Protein AF-A0A6N6WGA7-F1 (afdb_monomer)

InterPro domains:
  IPR059846 Functional amyloid protein FapB/FapC [PF27129] (28-151)

Organism: NCBI:txid2599607

Mean predicted aligned error: 12.45 Å

Solvent-accessible surface area (backbone atoms only — not comparable to full-atom values): 9448 Å² total; per-residue (Å²): 141,83,83,88,80,90,83,88,84,85,88,86,88,84,81,88,77,91,72,80,73,74,77,74,80,72,80,69,74,63,51,76,72,57,43,35,76,74,66,40,60,50,73,48,77,46,79,44,78,41,70,52,73,47,78,36,44,63,22,62,21,73,45,43,69,50,59,45,46,62,41,72,45,83,44,68,46,75,42,70,24,63,43,62,64,43,74,46,65,49,76,46,80,44,91,52,98,36,71,46,80,47,78,46,76,45,71,54,60,48,72,48,74,64,58,57,49,34,53,43,81,28,72,52,20,60,39,70,46,44,74,51,77,38,77,46,72,33,42,31,70,46,48,69,45,77,41,79,46,82,42,116

Radius of gyration: 31.51 Å; Cα contacts (8 Å, |Δi|>4): 314; chains: 1; bounding box: 47×57×104 Å

Secondary structure (DSSP, 8-state):
-------------------------------HHHHHHHH--EEEEEEEEEEEEEEE-S--EEE-TTTTTT-BSSEEEEEEEEES-EEEEEEEE--SS-EEEEEEEEEEEEEEE-S---EEEPTTTTTT-BS-EEEEEEEEE--EEEEEEEE-

Sequence (152 aa):
MKVSTLACALIWVAASAGASSALAGTSTALSDDDSAAVFGSARLSNLQDVGGSAKVGASAATLGANTLRGASGNIGVNVSAGALNAQANQIILITTPQATITSQQNVHAVAQVTGSTSAKLGAGSLAAVSGNVGVNIASGVGNAQFNGLIIH

Foldseek 3Di:
DDDDDDDDDDDDDDDDDPDPPPPPDPPPPQPPVRLCVPQNAAEAEAEAAFADEEEAAAAEWELEPQACAQPEEAEEEETEIAERAAEEEEEEEDPRPHYDYYYHHHFHYHYNYHYHWYWYYYDPSPHNYYYHYHYHTYYHHGHYYYHYYYHD

Structure (mmCIF, N/CA/C/O backbone):
data_AF-A0A6N6WGA7-F1
#
_entry.id   AF-A0A6N6WGA7-F1
#
loop_
_atom_site.group_PDB
_atom_site.id
_atom_site.type_symbol
_atom_site.label_atom_id
_atom_site.label_alt_id
_atom_site.label_comp_id
_atom_site.label_asym_id
_atom_site.label_entity_id
_atom_site.label_seq_id
_atom_sit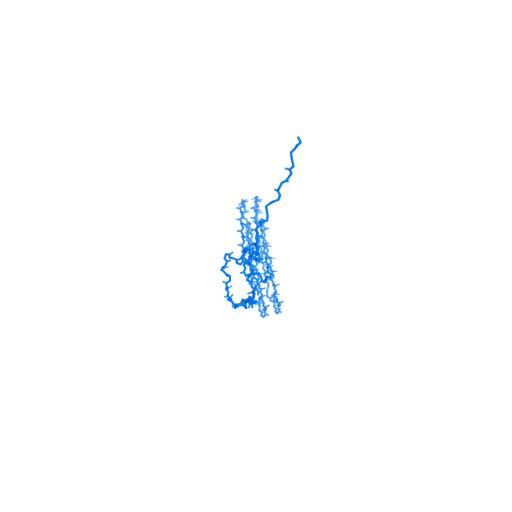e.pdbx_PDB_ins_code
_atom_site.Cartn_x
_atom_site.Cartn_y
_atom_site.Cartn_z
_atom_site.occupancy
_atom_site.B_iso_or_equiv
_atom_site.auth_seq_id
_atom_site.auth_comp_id
_atom_site.auth_asym_id
_atom_site.auth_atom_id
_atom_site.pdbx_PDB_model_num
ATOM 1 N N . MET A 1 1 ? 1.893 40.044 83.069 1.00 40.69 1 MET A N 1
ATOM 2 C CA . MET A 1 1 ? 1.359 38.731 83.491 1.00 40.69 1 MET A CA 1
ATOM 3 C C . MET A 1 1 ? -0.142 38.877 83.664 1.00 40.69 1 MET A C 1
ATOM 5 O O . MET A 1 1 ? -0.566 39.479 84.642 1.00 40.69 1 MET A O 1
ATOM 9 N N . LYS A 1 2 ? -0.937 38.474 82.668 1.00 36.38 2 LYS A N 1
ATOM 10 C CA . LYS A 1 2 ? -2.401 38.565 82.718 1.00 36.38 2 LYS A CA 1
ATOM 11 C C . LYS A 1 2 ? -3.006 37.283 82.146 1.00 36.38 2 LYS A C 1
ATOM 13 O O . LYS A 1 2 ? -2.614 36.817 81.084 1.00 36.38 2 LYS A O 1
ATOM 18 N N . VAL A 1 3 ? -3.868 36.730 82.983 1.00 38.72 3 VAL A N 1
ATOM 19 C CA . VAL A 1 3 ? -4.601 35.464 82.977 1.00 38.72 3 VAL A CA 1
ATOM 20 C C . VAL A 1 3 ? -5.560 35.317 81.790 1.00 38.72 3 VAL A C 1
ATOM 22 O O . VAL A 1 3 ? -6.169 36.289 81.356 1.00 38.72 3 VAL A O 1
ATOM 25 N N . SER A 1 4 ? -5.693 34.075 81.318 1.00 35.16 4 SER A N 1
ATOM 26 C CA . SER A 1 4 ? -6.691 33.591 80.353 1.00 35.16 4 SER A CA 1
ATOM 27 C C . SER A 1 4 ? -8.105 33.627 80.942 1.00 35.16 4 SER A C 1
ATOM 29 O O . SER A 1 4 ? -8.285 33.395 82.139 1.00 35.16 4 SER A O 1
ATOM 31 N N . THR A 1 5 ? -9.118 33.867 80.108 1.00 44.03 5 THR A N 1
ATOM 32 C CA . THR A 1 5 ? -10.519 33.587 80.452 1.00 44.03 5 THR A CA 1
ATOM 33 C C . THR A 1 5 ? -11.216 32.935 79.258 1.00 44.03 5 THR A C 1
ATOM 35 O O . THR A 1 5 ? -11.322 33.522 78.185 1.00 44.03 5 THR A O 1
ATOM 38 N N . LEU A 1 6 ? -11.643 31.687 79.469 1.00 37.06 6 LEU A N 1
ATOM 39 C CA . LEU A 1 6 ? -12.510 30.885 78.605 1.00 37.06 6 LEU A CA 1
ATOM 40 C C . LEU A 1 6 ? -13.906 31.520 78.510 1.00 37.06 6 LEU A C 1
ATOM 42 O O . LEU A 1 6 ? -14.480 31.882 79.536 1.00 37.06 6 LEU A O 1
ATOM 46 N N . ALA A 1 7 ? -14.491 31.538 77.312 1.00 40.69 7 ALA A N 1
ATOM 47 C CA . ALA A 1 7 ? -15.925 31.734 77.120 1.00 40.69 7 ALA A CA 1
ATOM 48 C C . ALA A 1 7 ? -16.559 30.427 76.612 1.00 40.69 7 ALA A C 1
ATOM 50 O O . ALA A 1 7 ? -16.272 29.971 75.507 1.00 40.69 7 ALA A O 1
ATOM 51 N N . CYS A 1 8 ? -17.412 29.834 77.449 1.00 34.12 8 CYS A N 1
ATOM 52 C CA . CYS A 1 8 ? -18.371 28.789 77.093 1.00 34.12 8 CYS A CA 1
ATOM 53 C C . CYS A 1 8 ? -19.614 29.410 76.437 1.00 34.12 8 CYS A C 1
ATOM 55 O O . CYS A 1 8 ? -20.144 30.383 76.969 1.00 34.12 8 CYS A O 1
ATOM 57 N N . ALA A 1 9 ? -20.161 28.778 75.394 1.00 37.31 9 ALA A N 1
ATOM 58 C CA . ALA A 1 9 ? -21.599 28.818 75.107 1.00 37.31 9 ALA A CA 1
ATOM 59 C C . ALA A 1 9 ? -22.046 27.570 74.321 1.00 37.31 9 ALA A C 1
ATOM 61 O O . ALA A 1 9 ? -21.340 27.075 73.448 1.00 37.31 9 ALA A O 1
ATOM 62 N N . LEU A 1 10 ? -23.212 27.060 74.716 1.00 35.00 10 LEU A N 1
ATOM 63 C CA . LEU A 1 10 ? -23.807 25.750 74.447 1.00 35.00 10 LEU A CA 1
ATOM 64 C C . LEU A 1 10 ? -24.368 25.544 73.021 1.00 35.00 10 LEU A C 1
ATOM 66 O O . LEU A 1 10 ? -25.114 26.368 72.510 1.00 35.00 10 LEU A O 1
AT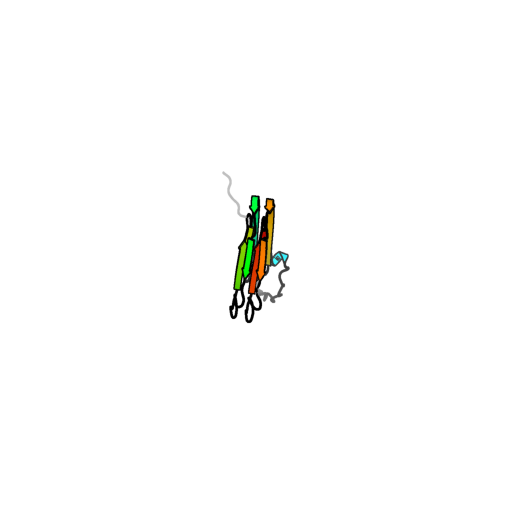OM 70 N N . ILE A 1 11 ? -24.065 24.363 72.471 1.00 41.34 11 ILE A N 1
ATOM 71 C CA . ILE A 1 11 ? -24.930 23.290 71.917 1.00 41.34 11 ILE A CA 1
ATOM 72 C C . ILE A 1 11 ? -26.376 23.634 71.482 1.00 41.34 11 ILE A C 1
ATOM 74 O O . ILE A 1 11 ? -27.213 23.988 72.312 1.00 41.34 11 ILE A O 1
ATOM 78 N N . TRP A 1 12 ? -26.727 23.244 70.244 1.00 30.02 12 TRP A N 1
ATOM 79 C CA . TRP A 1 12 ? -28.012 22.581 69.957 1.00 30.02 12 TRP A CA 1
ATOM 80 C C . TRP A 1 12 ? -27.851 21.425 68.954 1.00 30.02 12 TRP A C 1
ATOM 82 O O . TRP A 1 12 ? -27.087 21.508 67.996 1.00 30.02 12 TRP A O 1
ATOM 92 N N . VAL A 1 13 ? -28.547 20.327 69.247 1.00 43.12 13 VAL A N 1
ATOM 93 C CA . VAL A 1 13 ? -28.537 19.021 68.571 1.00 43.12 13 VAL A CA 1
ATOM 94 C C . VAL A 1 13 ? -29.590 18.994 67.461 1.00 43.12 13 VAL A C 1
ATOM 96 O O . VAL A 1 13 ? -30.713 19.434 67.684 1.00 43.12 13 VAL A O 1
ATOM 99 N N . ALA A 1 14 ? -29.283 18.373 66.319 1.00 39.94 14 ALA A N 1
ATOM 100 C CA . ALA A 1 14 ? -30.299 17.797 65.439 1.00 39.94 14 ALA A CA 1
ATOM 101 C C . ALA A 1 14 ? -29.855 16.396 64.997 1.00 39.94 14 ALA A C 1
ATOM 103 O O . ALA A 1 14 ? -28.835 16.222 64.330 1.00 39.94 14 ALA A O 1
ATOM 104 N N . ALA A 1 15 ? -30.613 15.396 65.439 1.00 41.06 15 ALA A N 1
ATOM 105 C CA . ALA A 1 15 ? -30.452 14.000 65.081 1.00 41.06 15 ALA A CA 1
ATOM 106 C C . ALA A 1 15 ? -31.190 13.666 63.773 1.00 41.06 15 ALA A C 1
ATOM 108 O O . ALA A 1 15 ? -32.233 14.239 63.471 1.00 41.06 15 ALA A O 1
ATOM 109 N N . SER A 1 16 ? -30.652 12.652 63.089 1.00 40.69 16 SER A N 1
ATOM 110 C CA . S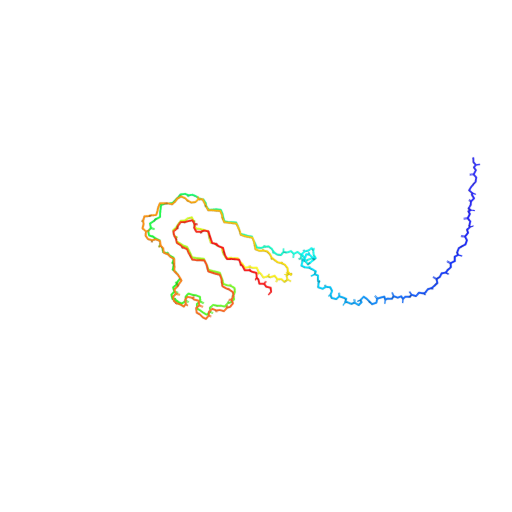ER A 1 16 ? -31.313 11.697 62.184 1.00 40.69 16 SER A CA 1
ATOM 111 C C . SER A 1 16 ? -32.002 12.204 60.910 1.00 40.69 16 SER A C 1
ATOM 113 O O . SER A 1 16 ? -33.130 12.677 60.947 1.00 40.69 16 SER A O 1
ATOM 115 N N . ALA A 1 17 ? -31.401 11.878 59.764 1.00 41.12 17 ALA A N 1
ATOM 116 C CA . ALA A 1 17 ? -32.019 10.993 58.772 1.00 41.12 17 ALA A CA 1
ATOM 117 C C . ALA A 1 17 ? -30.929 10.503 57.808 1.00 41.12 17 ALA A C 1
ATOM 119 O O . ALA A 1 17 ? -30.365 11.276 57.037 1.00 41.12 17 ALA A O 1
ATOM 120 N N . GLY A 1 18 ? -30.617 9.208 57.865 1.00 46.88 18 GLY A N 1
ATOM 121 C CA . GLY A 1 18 ? -29.878 8.546 56.802 1.00 46.88 18 GLY A CA 1
ATOM 122 C C . GLY A 1 18 ? -30.748 8.518 55.553 1.00 46.88 18 GLY A C 1
ATOM 123 O O . GLY A 1 18 ? -31.625 7.671 55.430 1.00 46.88 18 GLY A O 1
ATOM 124 N N . ALA A 1 19 ? -30.514 9.450 54.637 1.00 40.78 19 ALA A N 1
ATOM 125 C CA . ALA A 1 19 ? -30.923 9.298 53.255 1.00 40.78 19 ALA A CA 1
ATOM 126 C C . ALA A 1 19 ? -29.713 8.747 52.500 1.00 40.78 19 ALA A C 1
ATOM 128 O O . ALA A 1 19 ? -28.879 9.496 51.998 1.00 40.78 19 ALA A O 1
ATOM 129 N N . SER A 1 20 ? -29.597 7.421 52.441 1.00 44.66 20 SER A N 1
ATOM 130 C CA . SER A 1 20 ? -28.895 6.794 51.327 1.00 44.66 20 SER A CA 1
ATOM 131 C C . SER A 1 20 ? -29.706 7.143 50.083 1.00 44.66 20 SER A C 1
ATOM 133 O O . SER A 1 20 ? -30.682 6.468 49.762 1.00 44.66 20 SER A O 1
ATOM 135 N N . SER A 1 21 ? -29.377 8.256 49.430 1.00 49.22 21 SER A N 1
ATOM 136 C CA . SER A 1 21 ? -29.901 8.545 48.106 1.00 49.22 21 SER A CA 1
ATOM 137 C C . SER A 1 21 ? -29.381 7.445 47.192 1.00 49.22 21 SER A C 1
ATOM 139 O O . SER A 1 21 ? -28.207 7.403 46.830 1.00 49.22 21 SER A O 1
ATOM 141 N N . ALA A 1 22 ? -30.262 6.501 46.866 1.00 41.91 22 ALA A N 1
ATOM 142 C CA . ALA A 1 22 ? -30.061 5.630 45.730 1.00 41.91 22 ALA A CA 1
ATOM 143 C C . ALA A 1 22 ? -29.815 6.552 44.533 1.00 41.91 22 ALA A C 1
ATOM 145 O O . ALA A 1 22 ? -30.716 7.281 44.111 1.00 41.91 22 ALA A O 1
ATOM 146 N N . LEU A 1 23 ? -28.573 6.580 44.048 1.00 47.44 23 LEU A N 1
ATOM 147 C CA . LEU A 1 23 ? -28.226 7.231 42.798 1.00 47.44 23 LEU A CA 1
ATOM 148 C C . LEU A 1 23 ? -28.938 6.427 41.714 1.00 47.44 23 LEU A C 1
ATOM 150 O O . LEU A 1 23 ? -28.426 5.420 41.230 1.00 47.44 23 LEU A O 1
ATOM 154 N N . ALA A 1 24 ? -30.180 6.818 41.426 1.00 42.62 24 ALA A N 1
ATOM 155 C CA . ALA A 1 24 ? -30.933 6.318 40.298 1.00 42.62 24 ALA A CA 1
ATOM 156 C C . ALA A 1 24 ? -30.042 6.534 39.080 1.00 42.62 24 ALA A C 1
ATOM 158 O O . ALA A 1 24 ? -29.747 7.677 38.724 1.00 42.62 24 ALA A O 1
ATOM 159 N N . GLY A 1 25 ? -29.537 5.424 38.539 1.00 48.44 25 GLY A N 1
ATOM 160 C CA . GLY A 1 25 ? -28.647 5.382 37.395 1.00 48.44 25 GLY A CA 1
ATOM 161 C C . GLY A 1 25 ? -29.316 6.064 36.218 1.00 48.44 25 GLY A C 1
ATOM 162 O O . GLY A 1 25 ? -30.000 5.433 35.417 1.00 48.44 25 GLY A O 1
ATOM 163 N N . THR A 1 26 ? -29.114 7.373 36.121 1.00 44.81 26 THR A N 1
ATOM 164 C CA . THR A 1 26 ? -29.236 8.072 34.862 1.00 44.81 26 THR A CA 1
ATOM 165 C C . THR A 1 26 ? -28.093 7.506 34.047 1.00 44.81 26 THR A C 1
ATOM 167 O O . THR A 1 26 ? -26.930 7.808 34.300 1.00 44.81 26 THR A O 1
ATOM 170 N N . SER A 1 27 ? -28.422 6.607 33.126 1.00 53.59 27 SER A N 1
ATOM 171 C CA . SER A 1 27 ? -27.568 6.285 31.993 1.00 53.59 27 SER A CA 1
ATOM 172 C C . SER A 1 27 ? -27.413 7.576 31.189 1.00 53.59 27 SER A C 1
ATOM 174 O O . SER A 1 27 ? -28.071 7.770 30.167 1.00 53.59 27 SER A O 1
ATOM 176 N N . THR A 1 28 ? -26.597 8.507 31.685 1.00 53.19 28 THR A N 1
ATOM 177 C CA . THR A 1 28 ? -26.055 9.575 30.866 1.00 53.19 28 THR A CA 1
ATOM 178 C C . THR A 1 28 ? -25.161 8.850 29.884 1.00 53.19 28 THR A C 1
ATOM 180 O O . THR A 1 28 ? -24.036 8.481 30.225 1.00 53.19 28 THR A O 1
ATOM 183 N N . ALA A 1 29 ? -25.691 8.556 28.697 1.00 60.03 29 ALA A N 1
ATOM 184 C CA . ALA A 1 29 ? -24.831 8.354 27.550 1.00 60.03 29 ALA A CA 1
ATOM 185 C C . ALA A 1 29 ? -23.893 9.561 27.567 1.00 60.03 29 ALA A C 1
ATOM 187 O O . ALA A 1 29 ? -24.353 10.699 27.448 1.00 60.03 29 ALA A O 1
ATOM 188 N N . LEU A 1 30 ? -22.630 9.319 27.917 1.00 58.44 30 LEU A N 1
ATOM 189 C CA . LEU A 1 30 ? -21.627 10.365 27.935 1.00 58.44 30 LEU A CA 1
ATOM 190 C C . LEU A 1 30 ? -21.655 10.974 26.539 1.00 58.44 30 LEU A C 1
ATOM 192 O O . LEU A 1 30 ? -21.716 10.233 25.554 1.00 58.44 30 LEU A O 1
ATOM 196 N N . SER A 1 31 ? -21.671 12.301 26.453 1.00 66.44 31 SER A N 1
ATOM 197 C CA . SER A 1 31 ? -21.494 12.936 25.153 1.00 66.44 31 SER A CA 1
ATOM 198 C C . SER A 1 31 ? -20.179 12.436 24.540 1.00 66.44 31 SER A C 1
ATOM 200 O O . SER A 1 31 ? -19.280 11.985 25.265 1.00 66.44 31 SER A O 1
ATOM 202 N N . ASP A 1 32 ? -20.063 12.459 23.213 1.00 66.25 32 ASP A N 1
ATOM 203 C CA . ASP A 1 32 ? -18.832 12.005 22.562 1.00 66.25 32 ASP A CA 1
ATOM 204 C C . ASP A 1 32 ? -17.617 12.765 23.130 1.00 66.25 32 ASP A C 1
ATOM 206 O O . ASP A 1 32 ? -16.607 12.148 23.448 1.00 66.25 32 ASP A O 1
ATOM 210 N N . ASP A 1 33 ? -17.743 14.056 23.440 1.00 68.12 33 ASP A N 1
ATOM 211 C CA . ASP A 1 33 ? -16.671 14.833 24.079 1.00 68.12 33 ASP A CA 1
ATOM 212 C C . ASP A 1 33 ? -16.302 14.319 25.488 1.00 68.12 33 ASP A C 1
ATOM 214 O O . ASP A 1 33 ? -15.119 14.132 25.798 1.00 68.12 33 ASP A O 1
ATOM 218 N N . ASP A 1 34 ? -17.291 14.003 26.332 1.00 69.81 34 ASP A N 1
ATOM 219 C CA . ASP A 1 34 ? -17.051 13.492 27.692 1.00 69.81 34 ASP A CA 1
ATOM 220 C C . ASP A 1 34 ? -16.411 12.095 27.677 1.00 69.81 34 ASP A C 1
ATOM 222 O O . ASP A 1 34 ? -15.554 11.765 28.503 1.00 69.81 34 ASP A O 1
ATOM 226 N N . SER A 1 35 ? -16.780 11.271 26.695 1.00 66.75 35 SER A N 1
ATOM 227 C CA . SER A 1 35 ? -16.242 9.920 26.529 1.00 66.75 35 SER A CA 1
ATOM 228 C C . SER A 1 35 ? -14.732 9.911 26.241 1.00 66.75 35 SER A C 1
ATOM 230 O O . SER A 1 35 ? -14.039 8.970 26.635 1.00 66.75 35 SER A O 1
ATOM 232 N N . ALA A 1 36 ? -14.197 10.959 25.599 1.00 67.00 36 ALA A N 1
ATOM 233 C CA . ALA A 1 36 ? -12.778 11.055 25.221 1.00 67.00 36 ALA A CA 1
ATOM 234 C C . ALA A 1 36 ? -11.930 11.427 26.427 1.00 67.00 36 ALA A C 1
ATOM 236 O O . ALA A 1 36 ? -10.823 10.915 26.591 1.00 67.00 36 ALA A O 1
ATOM 237 N N . ALA A 1 37 ? -12.464 12.310 27.270 1.00 69.31 37 ALA A N 1
ATOM 238 C CA . ALA A 1 37 ? -11.817 12.738 28.498 1.00 69.31 37 ALA A CA 1
ATOM 239 C C . ALA A 1 37 ? -11.712 11.594 29.520 1.00 69.31 37 ALA A C 1
ATOM 241 O O . ALA A 1 37 ? -10.724 11.515 30.247 1.00 69.31 37 ALA A O 1
ATOM 242 N N . VAL A 1 38 ? -12.706 10.698 29.559 1.00 72.06 38 VAL A N 1
ATOM 243 C CA . VAL A 1 38 ? -12.772 9.598 30.536 1.00 72.06 38 VAL A CA 1
ATOM 244 C C . VAL A 1 38 ? -12.011 8.352 30.077 1.00 72.06 38 VAL A C 1
ATOM 246 O O . VAL A 1 38 ? -11.284 7.760 30.873 1.00 72.06 38 VAL A O 1
ATOM 249 N N . PHE A 1 39 ? -12.159 7.942 28.812 1.00 72.25 39 PHE A N 1
ATOM 250 C CA . PHE A 1 39 ? -11.604 6.672 28.319 1.00 72.25 39 PHE A CA 1
ATOM 251 C C . PHE A 1 39 ? -10.397 6.828 27.386 1.00 72.25 39 PHE A C 1
ATOM 253 O O . PHE A 1 39 ? -9.775 5.829 27.024 1.00 72.25 39 PHE A O 1
ATOM 260 N N . GLY A 1 40 ? -10.036 8.063 27.025 1.00 73.62 40 GLY A N 1
ATOM 261 C CA . GLY A 1 40 ? -9.040 8.344 25.995 1.00 73.62 40 GLY A CA 1
ATOM 262 C C . GLY A 1 40 ? -9.551 8.006 24.590 1.00 73.62 40 GLY A C 1
ATOM 263 O O . GLY A 1 40 ? -10.404 7.139 24.401 1.00 73.62 40 GLY A O 1
ATOM 264 N N . SER A 1 41 ? -9.022 8.694 23.576 1.00 83.38 41 SER A N 1
ATOM 265 C CA . SER A 1 41 ? -9.229 8.307 22.177 1.00 83.38 41 SER A CA 1
ATOM 266 C C . SER A 1 41 ? -8.078 7.425 21.703 1.00 83.38 41 SER A C 1
ATOM 268 O O . SER A 1 41 ? -6.905 7.713 21.962 1.00 83.38 41 SER A O 1
ATOM 270 N N . ALA A 1 42 ? -8.391 6.350 20.981 1.00 88.56 42 ALA A N 1
ATOM 271 C CA . ALA A 1 42 ? -7.359 5.585 20.299 1.00 88.56 42 ALA A CA 1
ATOM 272 C C . ALA A 1 42 ? -6.988 6.277 18.984 1.00 88.56 42 ALA A C 1
ATOM 274 O O . ALA A 1 42 ? -7.853 6.656 18.196 1.00 88.56 42 ALA A O 1
ATOM 275 N N . ARG A 1 43 ? -5.692 6.446 18.719 1.00 90.25 43 ARG A N 1
ATOM 276 C CA . ARG A 1 43 ? -5.227 7.114 17.502 1.00 90.25 43 ARG A CA 1
ATOM 277 C C . ARG A 1 43 ? -4.389 6.185 16.647 1.00 90.25 43 ARG A C 1
ATOM 279 O O . ARG A 1 43 ? -3.348 5.700 17.083 1.00 90.25 43 ARG A O 1
ATOM 286 N N . LEU A 1 44 ? -4.800 6.030 15.396 1.00 92.38 44 LEU A N 1
ATOM 287 C CA . LEU A 1 44 ? -3.979 5.447 14.350 1.00 92.38 44 LEU A CA 1
ATOM 288 C C . LEU A 1 44 ? -3.329 6.576 13.555 1.00 92.38 44 LEU A C 1
ATOM 290 O O . LEU A 1 44 ? -4.028 7.430 13.019 1.00 92.38 44 LEU A O 1
ATOM 294 N N . SER A 1 45 ? -1.999 6.610 13.510 1.00 94.50 45 SER A N 1
ATOM 295 C CA . SER A 1 45 ? -1.252 7.657 12.814 1.00 94.50 45 SER A CA 1
ATOM 296 C C . SER A 1 45 ? -0.303 7.050 11.793 1.00 94.50 45 SER A C 1
ATOM 298 O O . SER A 1 45 ? 0.526 6.208 12.136 1.00 94.50 45 SER A O 1
ATOM 300 N N . ASN A 1 46 ? -0.371 7.547 10.565 1.00 95.44 46 ASN A N 1
ATOM 301 C CA . ASN A 1 46 ? 0.553 7.202 9.498 1.00 95.44 46 ASN A CA 1
ATOM 302 C C . ASN A 1 46 ? 1.125 8.481 8.883 1.00 95.44 46 ASN A C 1
ATOM 304 O O . ASN A 1 46 ? 0.378 9.355 8.451 1.00 95.44 46 ASN A O 1
ATOM 308 N N . LEU A 1 47 ? 2.450 8.589 8.846 1.00 95.25 47 LEU A N 1
ATOM 309 C CA . LEU A 1 47 ? 3.157 9.639 8.123 1.00 95.25 47 LEU A CA 1
ATOM 310 C C . LEU A 1 47 ? 4.048 8.965 7.086 1.00 95.25 47 LEU A C 1
ATOM 312 O O . LEU A 1 47 ? 4.959 8.218 7.437 1.00 95.25 47 LEU A O 1
ATOM 316 N N . GLN A 1 48 ? 3.774 9.221 5.817 1.00 95.44 48 GLN A N 1
ATOM 317 C CA . GLN A 1 48 ? 4.615 8.800 4.707 1.00 95.44 48 GLN A CA 1
ATOM 318 C C . GLN A 1 48 ? 5.228 10.050 4.109 1.00 95.44 48 GLN A C 1
ATOM 320 O O . GLN A 1 48 ? 4.506 10.850 3.536 1.00 95.44 48 GLN A O 1
ATOM 325 N N . ASP A 1 49 ? 6.536 10.220 4.256 1.00 95.50 49 ASP A N 1
ATOM 326 C CA . ASP A 1 49 ? 7.288 11.274 3.580 1.00 95.50 49 ASP A CA 1
ATOM 327 C C . ASP A 1 49 ? 8.247 10.619 2.587 1.00 95.50 49 ASP A C 1
ATOM 329 O O . ASP A 1 49 ? 9.163 9.888 2.964 1.00 95.50 49 ASP A O 1
ATOM 333 N N . VAL A 1 50 ? 7.957 10.782 1.303 1.00 94.69 50 VAL A N 1
ATOM 334 C CA . VAL A 1 50 ? 8.559 10.026 0.209 1.00 94.69 50 VAL A CA 1
ATOM 335 C C . VAL A 1 50 ? 9.178 11.009 -0.767 1.00 94.69 50 VAL A C 1
ATOM 337 O O . VAL A 1 50 ? 8.490 11.567 -1.614 1.00 94.69 50 VAL A O 1
ATOM 340 N N . GLY A 1 51 ? 10.487 11.214 -0.669 1.00 94.12 51 GLY A N 1
ATOM 341 C CA . GLY A 1 51 ? 11.231 12.129 -1.531 1.00 94.12 51 GLY A CA 1
ATOM 342 C C . GLY A 1 51 ? 12.321 11.436 -2.345 1.00 94.12 51 GLY A C 1
ATOM 343 O O . GLY A 1 51 ? 12.841 10.396 -1.943 1.00 94.12 51 GLY A O 1
ATOM 344 N N . GLY A 1 52 ? 12.700 12.025 -3.479 1.00 95.44 52 GLY A N 1
ATOM 345 C CA . GLY A 1 52 ? 13.881 11.612 -4.244 1.00 95.44 52 GLY A CA 1
ATOM 346 C C . GLY A 1 52 ? 13.672 11.626 -5.753 1.00 95.44 52 GLY A C 1
ATOM 347 O O . GLY A 1 52 ? 12.599 11.967 -6.241 1.00 95.44 52 GLY A O 1
ATOM 348 N N . SER A 1 53 ? 14.698 11.241 -6.511 1.00 95.75 53 SER A N 1
ATOM 349 C CA . SER A 1 53 ? 14.602 11.088 -7.962 1.00 95.75 53 SER A CA 1
ATOM 350 C C . SER A 1 53 ? 14.819 9.640 -8.395 1.00 95.75 53 SER A C 1
ATOM 352 O O . SER A 1 53 ? 15.631 8.921 -7.815 1.00 95.75 53 SER A O 1
ATOM 354 N N . ALA A 1 54 ? 14.075 9.180 -9.400 1.00 94.50 54 ALA A N 1
ATOM 355 C CA . ALA A 1 54 ? 14.166 7.803 -9.877 1.00 94.50 54 ALA A CA 1
ATOM 356 C C . ALA A 1 54 ? 13.956 7.710 -11.388 1.00 94.50 54 ALA A C 1
ATOM 358 O O . ALA A 1 54 ? 13.016 8.288 -11.923 1.00 94.50 54 ALA A O 1
ATOM 359 N N . LYS A 1 55 ? 14.778 6.919 -12.083 1.00 94.56 55 LYS A N 1
ATOM 360 C CA . LYS A 1 55 ? 14.498 6.502 -13.461 1.00 94.56 55 LYS A CA 1
ATOM 361 C C . LYS A 1 55 ? 13.946 5.081 -13.445 1.00 94.56 55 LYS A C 1
ATOM 363 O O . LYS A 1 55 ? 14.645 4.169 -13.016 1.00 94.56 55 LYS A O 1
ATOM 368 N N . VAL A 1 56 ? 12.706 4.887 -13.882 1.00 93.44 56 VAL A N 1
ATOM 369 C CA . VAL A 1 56 ? 12.001 3.601 -13.769 1.00 93.44 56 VAL A CA 1
ATOM 370 C C . VAL A 1 56 ? 11.566 3.105 -15.138 1.00 93.44 56 VAL A C 1
ATOM 372 O O . VAL A 1 56 ? 10.928 3.824 -15.886 1.00 93.44 56 VAL A O 1
ATOM 375 N N . GLY A 1 57 ? 11.928 1.874 -15.486 1.00 91.50 57 GLY A N 1
ATOM 376 C CA . GLY A 1 57 ? 11.478 1.224 -16.714 1.00 91.50 57 GLY A CA 1
ATOM 377 C C . GLY A 1 57 ? 10.159 0.482 -16.528 1.00 91.50 57 GLY A C 1
ATOM 378 O O . GLY A 1 57 ? 9.323 0.861 -15.708 1.00 91.50 57 GLY A O 1
ATOM 379 N N . ALA A 1 58 ? 9.981 -0.620 -17.256 1.00 89.69 58 ALA A N 1
ATOM 380 C CA . ALA A 1 58 ? 8.815 -1.453 -17.030 1.00 89.69 58 ALA A CA 1
ATOM 381 C C . ALA A 1 58 ? 8.764 -1.990 -15.583 1.00 89.69 58 ALA A C 1
ATOM 383 O O . ALA A 1 58 ? 9.734 -2.557 -15.099 1.00 89.69 58 ALA A O 1
ATOM 384 N N . SER A 1 59 ? 7.657 -1.791 -14.874 1.00 92.88 59 SER A N 1
ATOM 385 C CA . SER A 1 59 ? 7.372 -2.315 -13.536 1.00 92.88 59 SER A CA 1
ATOM 386 C C . SER A 1 59 ? 6.069 -3.125 -13.561 1.00 92.88 59 SER A C 1
ATOM 388 O O . SER A 1 59 ? 5.202 -2.922 -14.398 1.00 92.88 59 SER A O 1
ATOM 390 N N . ALA A 1 60 ? 5.895 -4.073 -12.655 1.00 89.12 60 ALA A N 1
ATOM 391 C CA . ALA A 1 60 ? 4.643 -4.805 -12.525 1.00 89.12 60 ALA A CA 1
ATOM 392 C C . ALA A 1 60 ? 4.460 -5.235 -11.067 1.00 89.12 60 ALA A C 1
ATOM 394 O O . ALA A 1 60 ? 5.394 -5.706 -10.439 1.00 89.12 60 ALA A O 1
ATOM 395 N N . ALA A 1 61 ? 3.266 -5.099 -10.531 1.00 93.00 61 ALA A N 1
ATOM 396 C CA . ALA A 1 61 ? 2.779 -5.558 -9.260 1.00 93.00 61 ALA A CA 1
ATOM 397 C C . ALA A 1 61 ? 1.505 -6.317 -9.613 1.00 93.00 61 ALA A C 1
ATOM 399 O O . ALA A 1 61 ? 0.683 -5.870 -10.405 1.00 93.00 61 ALA A O 1
ATOM 400 N N . THR A 1 62 ? 1.361 -7.524 -9.113 1.00 90.44 62 THR A N 1
ATOM 401 C CA . THR A 1 62 ? 0.256 -8.395 -9.504 1.00 90.44 62 THR A CA 1
ATOM 402 C C . THR A 1 62 ? -0.030 -9.277 -8.306 1.00 90.44 62 THR A C 1
ATOM 404 O O . THR A 1 62 ? 0.875 -9.927 -7.803 1.00 90.44 62 THR A O 1
ATOM 407 N N . LEU A 1 63 ? -1.263 -9.316 -7.844 1.00 86.88 63 LEU A N 1
ATOM 408 C CA . LEU A 1 63 ? -1.809 -10.353 -6.991 1.00 86.88 63 LEU A CA 1
ATOM 409 C C . LEU A 1 63 ? -2.529 -11.318 -7.934 1.00 86.88 63 LEU A C 1
ATOM 411 O O . LEU A 1 63 ? -3.170 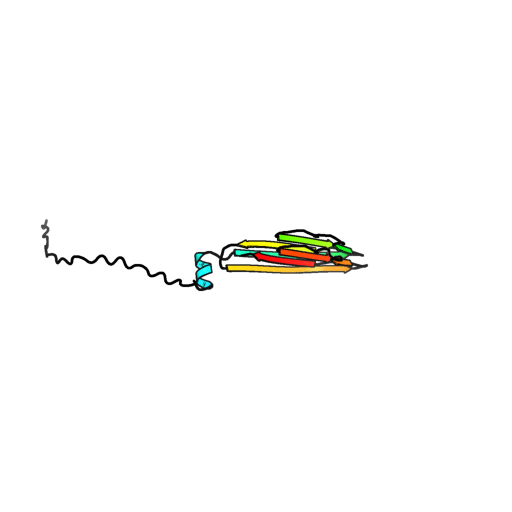-10.899 -8.894 1.00 86.88 63 LEU A O 1
ATOM 415 N N . GLY A 1 64 ? -2.307 -12.613 -7.753 1.00 82.88 64 GLY A N 1
ATOM 416 C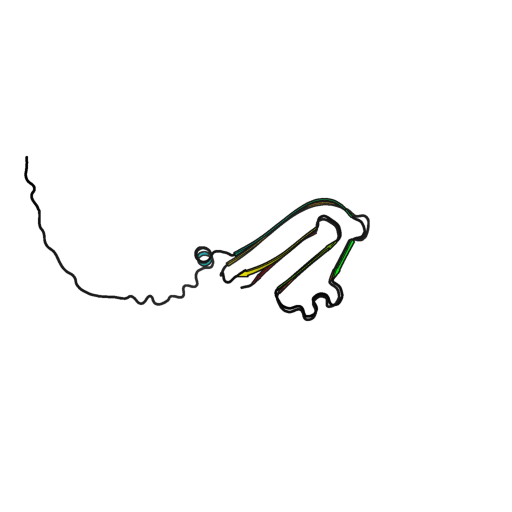 CA . GLY A 1 64 ? -2.627 -13.635 -8.747 1.00 82.88 64 GLY A CA 1
ATOM 417 C C . GLY A 1 64 ? -4.020 -14.235 -8.586 1.00 82.88 64 GLY A C 1
ATOM 418 O O . GLY A 1 64 ? -4.775 -13.904 -7.671 1.00 82.88 64 GLY A O 1
ATOM 419 N N . ALA A 1 65 ? -4.357 -15.200 -9.439 1.00 80.81 65 ALA A N 1
ATOM 420 C CA . ALA A 1 65 ? -5.463 -16.095 -9.122 1.00 80.81 65 ALA A CA 1
ATOM 421 C C . ALA A 1 65 ? -5.171 -16.786 -7.772 1.00 80.81 65 ALA A C 1
ATOM 423 O O . ALA A 1 65 ? -4.049 -17.192 -7.508 1.00 80.81 65 ALA A O 1
ATOM 424 N N . ASN A 1 66 ? -6.177 -16.905 -6.914 1.00 83.31 66 ASN A N 1
ATOM 425 C CA . ASN A 1 66 ? -6.148 -17.570 -5.606 1.00 83.31 66 ASN A CA 1
ATOM 426 C C . ASN A 1 66 ? -5.601 -16.795 -4.424 1.00 83.31 66 ASN A C 1
ATOM 428 O O . ASN A 1 66 ? -5.795 -17.308 -3.336 1.00 83.31 66 ASN A O 1
ATOM 432 N N . THR A 1 67 ? -5.014 -15.607 -4.580 1.00 89.81 67 THR A N 1
ATOM 433 C CA . THR A 1 67 ? -4.159 -15.043 -3.522 1.00 89.81 67 THR A CA 1
ATOM 434 C C . THR A 1 67 ? -4.664 -15.189 -2.086 1.00 89.81 67 THR A C 1
ATOM 436 O O . THR A 1 67 ? -4.195 -16.076 -1.427 1.00 89.81 67 THR A O 1
ATOM 439 N N . LEU A 1 68 ? -5.581 -14.439 -1.528 1.00 92.56 68 LEU A N 1
ATOM 440 C CA . LEU A 1 68 ? -6.086 -14.658 -0.173 1.00 92.56 68 LEU A CA 1
ATOM 441 C C . LEU A 1 68 ? -7.275 -15.634 -0.141 1.00 92.56 68 LEU A C 1
ATOM 443 O O . LEU A 1 68 ? -8.121 -15.519 0.737 1.00 92.56 68 LEU A O 1
ATOM 447 N N . ARG A 1 69 ? -7.411 -16.569 -1.098 1.00 93.50 69 ARG A N 1
ATOM 448 C CA . ARG A 1 69 ? -8.612 -17.418 -1.163 1.00 93.50 69 ARG A CA 1
ATOM 449 C C . ARG A 1 69 ? -8.799 -18.216 0.129 1.00 93.50 69 ARG A C 1
ATOM 451 O O . ARG A 1 69 ? -7.924 -18.986 0.510 1.00 93.50 69 ARG A O 1
ATOM 458 N N . GLY A 1 70 ? -9.950 -18.038 0.776 1.00 93.00 70 GLY A N 1
ATOM 459 C CA . GLY A 1 70 ? -10.271 -18.684 2.053 1.00 93.00 70 GLY A CA 1
ATOM 460 C C . GLY A 1 70 ? -9.600 -18.070 3.288 1.00 93.00 70 GLY A C 1
ATOM 461 O O . GLY A 1 70 ? -9.757 -18.608 4.381 1.00 93.00 70 GLY A O 1
ATOM 462 N N . ALA A 1 71 ? -8.843 -16.977 3.152 1.00 95.19 71 ALA A N 1
ATOM 463 C CA . ALA A 1 71 ? -8.211 -16.330 4.296 1.00 95.19 71 ALA A CA 1
ATOM 464 C C . ALA A 1 71 ? -9.268 -15.690 5.210 1.00 95.19 71 ALA A C 1
ATOM 466 O O . ALA A 1 71 ? -10.206 -15.051 4.731 1.00 95.19 71 ALA A O 1
ATOM 467 N N . SER A 1 72 ? -9.102 -15.835 6.524 1.00 94.81 72 SER A N 1
ATOM 468 C CA . SER A 1 72 ? -10.042 -15.305 7.511 1.00 94.81 72 SER A CA 1
ATOM 469 C C . SER A 1 72 ? -9.364 -14.444 8.575 1.00 94.81 72 SER A C 1
ATOM 471 O O . SER A 1 72 ? -8.276 -14.787 9.034 1.00 94.81 72 SER A O 1
ATOM 473 N N . GLY A 1 73 ? -10.033 -13.386 9.028 1.00 93.75 73 GLY A N 1
ATOM 474 C CA . GLY A 1 73 ? -9.564 -12.505 10.100 1.00 93.75 73 GLY A CA 1
ATOM 475 C C . GLY A 1 73 ? -9.187 -11.118 9.585 1.00 93.75 73 GLY A C 1
ATOM 476 O O . GLY A 1 73 ? -9.806 -10.610 8.656 1.00 93.75 73 GLY A O 1
ATOM 477 N N . ASN A 1 74 ? -8.190 -10.495 10.210 1.00 92.19 74 ASN A N 1
ATOM 478 C CA . ASN A 1 74 ? -7.695 -9.171 9.840 1.00 92.19 74 ASN A CA 1
ATOM 479 C C . ASN A 1 74 ? -6.491 -9.323 8.901 1.00 92.19 74 ASN A C 1
ATOM 481 O O . ASN A 1 74 ? -5.431 -9.787 9.316 1.00 92.19 74 ASN A O 1
ATOM 485 N N . ILE A 1 75 ? -6.656 -8.959 7.633 1.00 94.75 75 ILE A N 1
ATOM 486 C CA . ILE A 1 75 ? -5.706 -9.224 6.555 1.00 94.75 75 ILE A CA 1
ATOM 487 C C . ILE A 1 75 ? -5.207 -7.896 5.984 1.00 94.75 75 ILE A C 1
ATOM 489 O O . ILE A 1 75 ? -5.993 -7.048 5.575 1.00 94.75 75 ILE A O 1
ATOM 493 N N . GLY A 1 76 ? -3.889 -7.728 5.920 1.00 93.31 76 GLY A N 1
ATOM 494 C CA . GLY A 1 76 ? -3.237 -6.585 5.286 1.00 93.31 76 GLY A CA 1
ATOM 495 C C . GLY A 1 76 ? -2.254 -7.055 4.221 1.00 93.31 76 GLY A C 1
ATOM 496 O O . GLY A 1 76 ? -1.358 -7.841 4.515 1.00 93.31 76 GLY A O 1
ATOM 497 N N . VAL A 1 77 ? -2.393 -6.569 2.991 1.00 93.69 77 VAL A N 1
ATOM 498 C CA . VAL A 1 77 ? -1.492 -6.877 1.875 1.00 93.69 77 VAL A CA 1
ATOM 499 C C . VAL A 1 77 ? -0.945 -5.591 1.277 1.00 93.69 77 VAL A C 1
ATOM 501 O O . VAL A 1 77 ? -1.704 -4.685 0.950 1.00 93.69 77 VAL A O 1
ATOM 504 N N . ASN A 1 78 ? 0.373 -5.523 1.113 1.00 94.50 78 ASN A N 1
ATOM 505 C CA . ASN A 1 78 ? 1.070 -4.453 0.406 1.00 94.50 78 ASN A CA 1
ATOM 506 C C . ASN A 1 78 ? 1.899 -5.083 -0.714 1.00 94.50 78 ASN A C 1
ATOM 508 O O . ASN A 1 78 ? 2.746 -5.933 -0.448 1.00 94.50 78 ASN A O 1
ATOM 512 N N . VAL A 1 79 ? 1.655 -4.682 -1.956 1.00 95.56 79 VAL A N 1
ATOM 513 C CA . VAL A 1 79 ? 2.435 -5.098 -3.122 1.00 95.56 79 VAL A CA 1
ATOM 514 C C . VAL A 1 79 ? 2.820 -3.850 -3.897 1.00 95.56 79 VAL A C 1
ATOM 516 O O . VAL A 1 79 ? 1.952 -3.106 -4.345 1.00 95.56 79 VAL A O 1
ATOM 519 N N . SER A 1 80 ? 4.113 -3.617 -4.103 1.00 96.12 80 SER A N 1
ATOM 520 C CA . SER A 1 80 ? 4.564 -2.512 -4.946 1.00 96.12 80 SER A CA 1
ATOM 521 C C . SER A 1 80 ? 5.677 -2.918 -5.901 1.00 96.12 80 SER A C 1
ATOM 523 O O . SER A 1 80 ? 6.418 -3.863 -5.639 1.00 96.12 80 SER A O 1
ATOM 525 N N . ALA A 1 81 ? 5.795 -2.191 -7.008 1.00 96.44 81 ALA A N 1
ATOM 526 C CA . ALA A 1 81 ? 6.914 -2.292 -7.938 1.00 96.44 81 ALA A CA 1
ATOM 527 C C . ALA A 1 81 ? 7.339 -0.904 -8.432 1.00 96.44 81 ALA A C 1
ATOM 529 O O . ALA A 1 81 ? 6.543 0.028 -8.428 1.00 96.44 81 ALA A O 1
ATOM 530 N N . GLY A 1 82 ? 8.579 -0.750 -8.886 1.00 95.56 82 GLY A N 1
ATOM 531 C CA . GLY A 1 82 ? 9.148 0.554 -9.237 1.00 95.56 82 GLY A CA 1
ATOM 532 C C . GLY A 1 82 ? 9.905 1.178 -8.060 1.00 95.56 82 GLY A C 1
ATOM 533 O O . GLY A 1 82 ? 10.599 0.459 -7.347 1.00 95.56 82 GLY A O 1
ATOM 534 N N . ALA A 1 83 ? 9.832 2.494 -7.869 1.00 95.62 83 ALA A N 1
ATOM 535 C CA . ALA A 1 83 ? 10.674 3.226 -6.915 1.00 95.62 83 ALA A CA 1
ATOM 536 C C . ALA A 1 83 ? 9.850 4.152 -6.015 1.00 95.62 83 ALA A C 1
ATOM 538 O O . ALA A 1 83 ? 8.732 4.502 -6.351 1.00 95.62 83 ALA A O 1
ATOM 539 N N . LEU A 1 84 ? 10.403 4.605 -4.889 1.00 95.81 84 LEU A N 1
ATOM 540 C CA . LEU A 1 84 ? 9.761 5.627 -4.045 1.00 95.81 84 LEU A CA 1
ATOM 541 C C . LEU A 1 84 ? 8.299 5.280 -3.689 1.00 95.81 84 LEU A C 1
ATOM 543 O O . LEU A 1 84 ? 7.415 6.119 -3.780 1.00 95.81 84 LEU A O 1
ATOM 547 N N . ASN A 1 85 ? 8.018 4.025 -3.345 1.00 94.81 85 ASN A N 1
ATOM 548 C CA . ASN A 1 85 ? 6.687 3.602 -2.917 1.00 94.81 85 ASN A CA 1
ATOM 549 C C . AS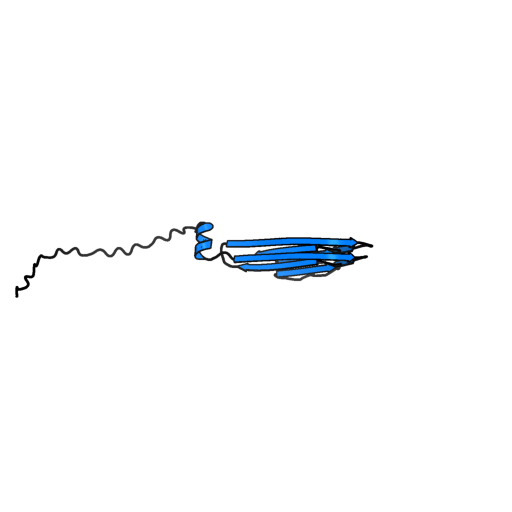N A 1 85 ? 6.692 3.419 -1.398 1.00 94.81 85 ASN A C 1
ATOM 551 O O . ASN A 1 85 ? 7.577 2.755 -0.862 1.00 94.81 85 ASN A O 1
ATOM 555 N N . ALA A 1 86 ? 5.692 3.960 -0.715 1.00 95.00 86 ALA A N 1
ATOM 556 C CA . ALA A 1 86 ? 5.429 3.728 0.695 1.00 95.00 86 ALA A CA 1
ATOM 557 C C . ALA A 1 86 ? 4.006 3.184 0.837 1.00 95.00 86 ALA A C 1
ATOM 559 O O . ALA A 1 86 ? 3.047 3.858 0.500 1.00 95.00 86 ALA A O 1
ATOM 560 N N . GLN A 1 87 ? 3.841 1.961 1.329 1.00 94.75 87 GLN A N 1
ATOM 561 C CA . GLN A 1 87 ? 2.520 1.366 1.546 1.00 94.75 87 GLN A CA 1
ATOM 562 C C . GLN A 1 87 ? 2.368 0.980 3.014 1.00 94.75 87 GLN A C 1
ATOM 564 O O . GLN A 1 87 ? 3.304 0.459 3.616 1.00 94.75 87 GLN A O 1
ATOM 569 N N . ALA A 1 88 ? 1.189 1.195 3.587 1.00 94.50 88 ALA A N 1
ATOM 570 C CA . ALA A 1 88 ? 0.889 0.848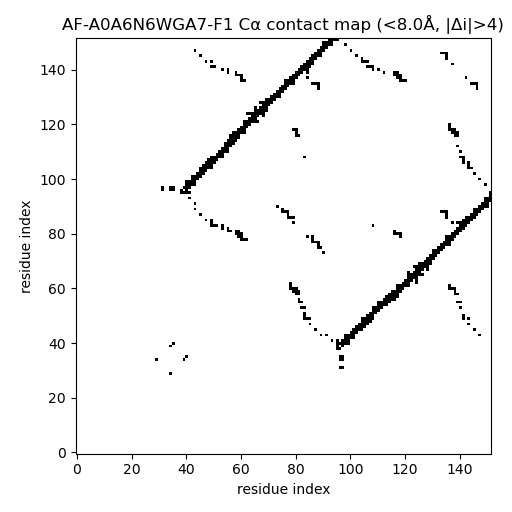 4.969 1.00 94.50 88 ALA A CA 1
ATOM 571 C C . ALA A 1 88 ? -0.529 0.271 5.081 1.00 94.50 88 ALA A C 1
ATOM 573 O O . ALA A 1 88 ? -1.481 0.840 4.558 1.00 94.50 88 ALA A O 1
ATOM 574 N N . ASN A 1 89 ? -0.671 -0.858 5.773 1.00 92.62 89 ASN A N 1
ATOM 575 C CA . ASN A 1 89 ? -1.954 -1.310 6.309 1.00 92.62 89 ASN A CA 1
ATOM 576 C C . ASN A 1 89 ? -1.816 -1.277 7.826 1.00 92.62 89 ASN A C 1
ATOM 578 O O . ASN A 1 89 ? -0.873 -1.859 8.363 1.00 92.62 89 ASN A O 1
ATOM 582 N N . GLN A 1 90 ? -2.730 -0.608 8.509 1.00 93.50 90 GLN A N 1
ATOM 583 C CA . GLN A 1 90 ? -2.761 -0.556 9.958 1.00 93.50 90 GLN A CA 1
ATOM 584 C C . GLN A 1 90 ? -4.183 -0.846 10.434 1.00 93.50 90 GLN A C 1
ATOM 586 O O . GLN A 1 90 ? -5.156 -0.329 9.888 1.00 93.50 90 GLN A O 1
ATOM 591 N N . ILE A 1 91 ? -4.291 -1.696 11.449 1.00 92.31 91 ILE A N 1
ATOM 592 C CA . ILE A 1 91 ? -5.561 -2.085 12.054 1.00 92.31 91 ILE A CA 1
ATOM 593 C C . ILE A 1 91 ? -5.418 -1.881 13.553 1.00 92.31 91 ILE A C 1
ATOM 595 O O . ILE A 1 91 ? -4.421 -2.308 14.136 1.00 92.31 91 ILE A O 1
ATOM 599 N N . ILE A 1 92 ? -6.411 -1.248 14.165 1.00 90.25 92 ILE A N 1
ATOM 600 C CA . ILE A 1 92 ? -6.538 -1.186 15.617 1.00 90.25 92 ILE A CA 1
ATOM 601 C C . ILE A 1 92 ? -7.854 -1.841 16.022 1.00 90.25 92 ILE A C 1
ATOM 603 O O . ILE A 1 92 ? -8.877 -1.631 15.374 1.00 90.25 92 ILE A O 1
ATOM 607 N N . LEU A 1 93 ? -7.810 -2.649 17.077 1.00 91.06 93 LEU A N 1
ATOM 608 C CA . LEU A 1 93 ? -8.987 -3.193 17.744 1.00 91.06 93 LEU A CA 1
ATOM 609 C C . LEU A 1 93 ? -9.087 -2.503 19.096 1.00 91.06 93 LEU A C 1
ATOM 611 O O . LEU A 1 93 ? -8.130 -2.542 19.872 1.00 91.06 93 LEU A O 1
ATOM 615 N N . ILE A 1 94 ? -10.206 -1.843 19.354 1.00 89.94 94 ILE A N 1
ATOM 616 C CA . ILE A 1 94 ? -10.375 -1.001 20.533 1.00 89.94 94 ILE A CA 1
ATOM 617 C C . ILE A 1 94 ? -11.754 -1.216 21.127 1.00 89.94 94 ILE A C 1
ATOM 619 O O . ILE A 1 94 ? -12.716 -1.434 20.414 1.00 89.94 94 ILE A O 1
ATOM 623 N N . THR A 1 95 ? -11.856 -1.089 22.441 1.00 87.00 95 THR A N 1
ATOM 624 C CA . THR A 1 95 ? -13.144 -1.057 23.145 1.00 87.00 95 THR A CA 1
ATOM 625 C C . THR A 1 95 ? -13.510 0.363 23.577 1.00 87.00 95 THR A C 1
ATOM 627 O O . THR A 1 95 ? -14.477 0.561 24.309 1.00 87.00 95 THR A O 1
ATOM 630 N N . THR A 1 96 ? -12.691 1.352 23.204 1.00 85.31 96 THR A N 1
ATOM 631 C CA . THR A 1 96 ? -12.902 2.753 23.558 1.00 85.31 96 THR A CA 1
ATOM 632 C C . THR A 1 96 ? -13.948 3.372 22.634 1.00 85.31 96 THR A C 1
ATOM 634 O O . THR A 1 96 ? -13.943 3.088 21.438 1.00 85.31 96 THR A O 1
ATOM 637 N N . PRO A 1 97 ? -14.803 4.268 23.148 1.00 82.69 97 PRO A N 1
ATOM 638 C CA . PRO A 1 97 ? -15.882 4.877 22.369 1.00 82.69 97 PRO A CA 1
ATOM 639 C C . PRO A 1 97 ? -15.379 5.790 21.245 1.00 82.69 97 PRO A C 1
ATOM 641 O O . PRO A 1 97 ? -16.115 6.067 20.304 1.00 82.69 97 PRO A O 1
ATOM 644 N N . GLN A 1 98 ? -14.130 6.254 21.330 1.00 85.94 98 GLN A N 1
ATOM 645 C CA . GLN A 1 98 ? -13.544 7.142 20.339 1.00 85.94 98 GLN A CA 1
ATOM 646 C C . GLN A 1 98 ? -12.259 6.613 19.750 1.00 85.94 98 GLN A C 1
ATOM 648 O O . GLN A 1 98 ? -11.359 6.148 20.457 1.00 85.94 98 GLN A O 1
ATOM 653 N N . ALA A 1 99 ? -12.147 6.817 18.443 1.00 90.31 99 ALA A N 1
ATOM 654 C CA . ALA A 1 99 ? -10.897 6.689 17.745 1.00 90.31 99 ALA A CA 1
ATOM 655 C C . ALA A 1 99 ? -10.794 7.583 16.527 1.00 90.31 99 ALA A C 1
ATOM 657 O O . ALA A 1 99 ? -11.778 7.930 15.877 1.00 90.31 99 ALA A O 1
ATOM 658 N N . THR A 1 100 ? -9.547 7.905 16.213 1.00 92.31 100 THR A N 1
ATOM 659 C CA . THR A 1 100 ? -9.188 8.795 15.122 1.00 92.31 100 THR A CA 1
ATOM 660 C C . THR A 1 100 ? -8.113 8.142 14.276 1.00 92.31 100 THR A C 1
ATOM 662 O O . THR A 1 100 ? -7.099 7.663 14.786 1.00 92.31 100 THR A O 1
ATOM 665 N N . ILE A 1 101 ? -8.296 8.188 12.962 1.00 94.12 101 ILE A N 1
ATOM 666 C CA . ILE A 1 101 ? -7.250 7.859 11.999 1.00 94.12 101 ILE A CA 1
ATOM 667 C C . ILE A 1 101 ? -6.691 9.173 11.454 1.00 94.12 101 ILE A C 1
ATOM 669 O O . ILE A 1 101 ? -7.425 9.995 10.913 1.00 94.12 101 ILE A O 1
ATOM 673 N N . THR A 1 102 ? -5.385 9.382 11.591 1.00 95.44 102 THR A N 1
ATOM 674 C CA . THR A 1 102 ? -4.653 10.471 10.942 1.00 95.44 102 THR A CA 1
ATOM 675 C C . THR A 1 102 ? -3.672 9.877 9.943 1.00 95.44 102 THR A C 1
ATOM 677 O O . THR A 1 102 ? -2.783 9.124 10.325 1.00 95.44 102 THR A O 1
ATOM 680 N N . SER A 1 103 ? -3.782 10.252 8.673 1.00 95.50 103 SER A N 1
ATOM 681 C CA . SER A 1 103 ? -2.766 9.937 7.669 1.00 95.50 103 SER A CA 1
ATOM 682 C C . SER A 1 103 ? -2.243 11.227 7.056 1.00 95.50 103 SER A C 1
ATOM 684 O O . SER A 1 103 ? -3.025 12.104 6.695 1.00 95.50 103 SER A O 1
ATOM 686 N N . GLN A 1 104 ? -0.925 11.343 6.949 1.00 96.50 104 GLN A N 1
ATOM 687 C CA . GLN A 1 104 ? -0.245 12.394 6.207 1.00 96.50 104 GLN A CA 1
ATOM 688 C C . GLN A 1 104 ? 0.681 11.732 5.194 1.00 96.50 104 GLN A C 1
ATOM 690 O O . GLN A 1 104 ? 1.515 10.904 5.551 1.00 96.50 104 GLN A O 1
ATOM 695 N N . GLN A 1 105 ? 0.514 12.074 3.924 1.00 95.69 105 GLN A N 1
ATOM 696 C CA . GLN A 1 105 ? 1.282 11.500 2.827 1.00 95.69 105 GLN A CA 1
ATOM 697 C C . GLN A 1 105 ? 1.896 12.650 2.041 1.00 95.69 105 GLN A C 1
ATOM 699 O O . GLN A 1 105 ? 1.210 13.374 1.326 1.00 95.69 105 GLN A O 1
ATOM 704 N N . ASN A 1 106 ? 3.189 12.842 2.235 1.00 95.44 106 ASN A N 1
ATOM 705 C CA . ASN A 1 106 ? 4.000 13.851 1.600 1.00 95.44 106 ASN A CA 1
ATOM 706 C C . ASN A 1 106 ? 4.867 13.164 0.542 1.00 95.44 106 ASN A C 1
ATOM 708 O O . ASN A 1 106 ? 5.682 12.309 0.873 1.00 95.44 106 ASN A O 1
ATOM 712 N N . VAL A 1 107 ? 4.670 13.475 -0.737 1.00 94.94 107 VAL A N 1
ATOM 713 C CA . VAL A 1 107 ? 5.418 12.835 -1.829 1.00 94.94 107 VAL A CA 1
ATOM 714 C C . VAL A 1 107 ? 6.103 13.901 -2.673 1.00 94.94 107 VAL A C 1
ATOM 716 O O . VAL A 1 107 ? 5.449 14.719 -3.311 1.00 94.94 107 VAL A O 1
ATOM 719 N N . HIS A 1 108 ? 7.431 13.852 -2.702 1.00 94.06 108 HIS A N 1
ATOM 720 C CA . HIS A 1 108 ? 8.335 14.762 -3.408 1.00 94.06 108 HIS A CA 1
ATOM 721 C C . HIS A 1 108 ? 9.248 13.970 -4.346 1.00 94.06 108 HIS A C 1
ATOM 723 O O . HIS A 1 108 ? 10.466 13.900 -4.165 1.00 94.06 108 HIS A O 1
ATOM 729 N N . ALA A 1 109 ? 8.643 13.313 -5.333 1.00 93.19 109 ALA A N 1
ATOM 730 C CA . ALA A 1 109 ? 9.335 12.419 -6.253 1.00 93.19 109 ALA A CA 1
ATOM 731 C C . ALA A 1 109 ? 9.570 13.066 -7.629 1.00 93.19 109 ALA A C 1
ATOM 733 O O . ALA A 1 109 ? 8.641 13.573 -8.254 1.00 93.19 109 ALA A O 1
ATOM 734 N N . VAL A 1 110 ? 10.796 12.975 -8.149 1.00 92.06 110 VAL A N 1
ATOM 735 C CA . VAL A 1 110 ? 11.149 13.354 -9.528 1.00 92.06 110 VAL A CA 1
ATOM 736 C C . VAL A 1 110 ? 11.444 12.093 -10.333 1.00 92.06 110 VAL A C 1
ATOM 738 O O . VAL A 1 110 ? 12.487 11.465 -10.168 1.00 92.06 110 VAL A O 1
ATOM 741 N N . ALA A 1 111 ? 10.534 11.701 -11.221 1.00 93.62 111 ALA A N 1
ATOM 742 C CA . ALA A 1 111 ? 10.637 10.431 -11.932 1.00 93.62 111 ALA A CA 1
ATOM 743 C C . ALA A 1 111 ? 10.930 10.589 -13.433 1.00 93.62 111 ALA A C 1
ATOM 745 O O . ALA A 1 111 ? 10.340 11.421 -14.115 1.00 93.62 111 ALA A O 1
ATOM 746 N N . GLN A 1 112 ? 11.797 9.730 -13.965 1.00 94.50 112 GLN A N 1
ATOM 747 C CA . GLN A 1 112 ? 12.017 9.515 -15.395 1.00 94.50 112 GLN A CA 1
ATOM 748 C C . GLN A 1 112 ? 11.519 8.110 -15.743 1.00 94.50 112 GLN A C 1
ATOM 750 O O . GLN A 1 112 ? 12.228 7.129 -15.534 1.00 94.50 112 GLN A O 1
ATOM 755 N N . VAL A 1 113 ? 10.290 7.975 -16.234 1.00 93.31 113 VAL A N 1
ATOM 756 C CA . VAL A 1 113 ? 9.714 6.650 -16.507 1.00 93.31 113 VAL A CA 1
ATOM 757 C C . VAL A 1 113 ? 9.936 6.264 -17.975 1.00 93.31 113 VAL A C 1
ATOM 759 O O . VAL A 1 113 ? 9.422 6.922 -18.873 1.00 93.31 113 VAL A O 1
ATOM 762 N N . THR A 1 114 ? 10.722 5.215 -18.234 1.00 87.56 114 THR A N 1
ATOM 763 C CA . THR A 1 114 ? 11.106 4.737 -19.575 1.00 87.56 114 THR A CA 1
ATOM 764 C C . THR A 1 114 ? 10.678 3.279 -19.784 1.00 87.56 114 THR A C 1
ATOM 766 O O . THR A 1 114 ? 11.509 2.372 -19.781 1.00 87.56 114 THR A O 1
ATOM 769 N N . GLY A 1 115 ? 9.375 3.025 -19.905 1.00 82.62 115 GLY A N 1
ATOM 770 C CA . GLY A 1 115 ? 8.798 1.681 -20.064 1.00 82.62 115 GLY A CA 1
ATOM 771 C C . GLY A 1 115 ? 7.598 1.433 -19.139 1.00 82.62 115 GLY A C 1
ATOM 772 O O . GLY A 1 115 ? 7.164 2.333 -18.429 1.00 82.62 115 GLY A O 1
ATOM 773 N N . SER A 1 116 ? 7.032 0.223 -19.165 1.00 88.56 116 SER A N 1
ATOM 774 C CA . SER A 1 116 ? 5.682 -0.057 -18.629 1.00 88.56 116 SER A CA 1
ATOM 775 C C . SER A 1 116 ? 5.598 -0.480 -17.159 1.00 88.56 116 SER A C 1
ATOM 777 O O . SER A 1 116 ? 5.903 -1.627 -16.866 1.00 88.56 116 SER A O 1
ATOM 779 N N . THR A 1 117 ? 5.128 0.372 -16.248 1.00 89.81 117 THR A N 1
ATOM 780 C CA . THR A 1 117 ? 4.748 0.009 -14.866 1.00 89.81 117 THR A CA 1
ATOM 781 C C . THR A 1 117 ? 3.341 -0.638 -14.834 1.00 89.81 117 THR A C 1
ATOM 783 O O . THR A 1 117 ? 2.543 -0.401 -15.734 1.00 89.81 117 THR A O 1
ATOM 786 N N . SER A 1 118 ? 2.981 -1.484 -13.866 1.00 92.25 118 SER A N 1
ATOM 787 C CA . SER A 1 118 ? 1.680 -2.183 -13.838 1.00 92.25 118 SER A CA 1
ATOM 788 C C . SER A 1 118 ? 1.359 -2.629 -12.427 1.00 92.25 118 SER A C 1
ATOM 790 O O . SER A 1 118 ? 2.240 -3.105 -11.754 1.00 92.25 118 SER A O 1
ATOM 792 N N . ALA A 1 119 ? 0.127 -2.537 -11.953 1.00 92.25 119 ALA A N 1
ATOM 793 C CA . ALA A 1 119 ? -0.299 -3.039 -10.648 1.00 92.25 119 ALA A CA 1
ATOM 794 C C . ALA A 1 119 ? -1.650 -3.756 -10.851 1.00 92.25 119 ALA A C 1
ATOM 796 O O . ALA A 1 119 ? -2.530 -3.165 -11.466 1.00 92.25 119 ALA A O 1
ATOM 797 N N . LYS A 1 120 ? -1.863 -5.008 -10.431 1.00 94.12 120 LYS A N 1
ATOM 798 C CA . LYS A 1 120 ? -3.124 -5.741 -10.679 1.00 94.12 120 LYS A CA 1
ATOM 799 C C . LYS A 1 120 ? -3.507 -6.644 -9.523 1.00 94.12 120 LYS A C 1
ATOM 801 O O . LYS A 1 120 ? -2.682 -7.399 -9.051 1.00 94.12 120 LYS A O 1
ATOM 806 N N . LEU A 1 121 ? -4.780 -6.665 -9.153 1.00 92.25 121 LEU A N 1
ATOM 807 C CA . LEU A 1 121 ? -5.363 -7.712 -8.316 1.00 92.25 121 LEU A CA 1
ATOM 808 C C . LEU A 1 121 ? -6.074 -8.728 -9.216 1.00 92.25 121 LEU A C 1
ATOM 810 O O . LEU A 1 121 ? -6.898 -8.361 -10.049 1.00 92.25 121 LEU A O 1
ATOM 814 N N . GLY A 1 122 ? -5.692 -9.992 -9.109 1.00 92.25 122 GLY A N 1
ATOM 815 C CA . GLY A 1 122 ? -6.072 -11.057 -10.027 1.00 92.25 122 GLY A CA 1
ATOM 816 C C . GLY A 1 122 ? -7.455 -11.629 -9.741 1.00 92.25 122 GLY A C 1
ATOM 817 O O . GLY A 1 122 ? -8.025 -11.471 -8.660 1.00 92.25 122 GLY A O 1
ATOM 818 N N . ALA A 1 123 ? -8.006 -12.338 -10.727 1.00 89.44 123 ALA A N 1
ATOM 819 C CA . ALA A 1 123 ? -9.341 -12.915 -10.625 1.00 89.44 123 ALA A CA 1
ATOM 820 C C . ALA A 1 123 ? -9.472 -13.853 -9.410 1.00 89.44 123 ALA A C 1
ATOM 822 O O . ALA A 1 123 ? -8.769 -14.861 -9.250 1.00 89.44 123 ALA A O 1
ATOM 823 N N . GLY A 1 124 ? -10.403 -13.487 -8.532 1.00 87.81 124 GLY A N 1
ATOM 824 C CA . GLY A 1 124 ? -10.677 -14.152 -7.268 1.00 87.81 124 GLY A CA 1
ATOM 825 C C . GLY A 1 124 ? -9.509 -14.138 -6.276 1.00 87.81 124 GLY A C 1
ATOM 826 O O . GLY A 1 124 ? -9.512 -14.975 -5.375 1.00 87.81 124 GLY A O 1
ATOM 827 N N . SER A 1 125 ? -8.526 -13.237 -6.406 1.00 90.12 125 SER A N 1
ATOM 828 C CA . SER A 1 125 ? -7.485 -13.062 -5.386 1.00 90.12 12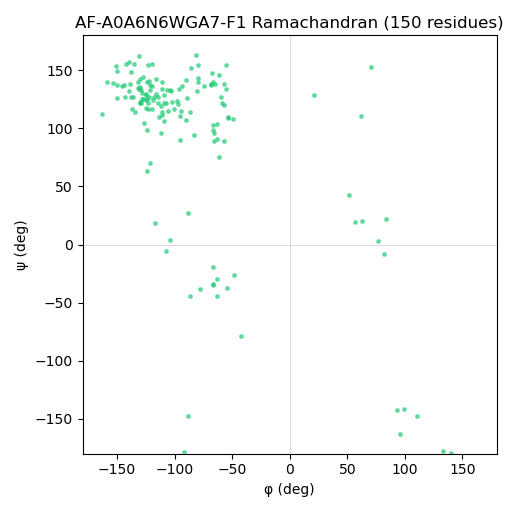5 SER A CA 1
ATOM 829 C C . SER A 1 125 ? -8.067 -12.936 -3.982 1.00 90.12 125 SER A C 1
ATOM 831 O O . SER A 1 125 ? -7.381 -13.287 -3.050 1.00 90.12 125 SER A O 1
ATOM 833 N N . LEU A 1 126 ? -9.304 -12.470 -3.809 1.00 91.00 126 LEU A N 1
ATOM 834 C CA . LEU A 1 126 ? -9.958 -12.345 -2.501 1.00 91.00 126 LEU A CA 1
ATOM 835 C C . LEU A 1 126 ? -11.216 -13.223 -2.372 1.00 91.00 126 LEU A C 1
ATOM 837 O O . LEU A 1 126 ? -12.082 -12.958 -1.547 1.00 91.00 126 LEU A O 1
ATOM 841 N N . ALA A 1 127 ? -11.383 -14.241 -3.219 1.00 92.50 127 ALA A N 1
ATOM 842 C CA . ALA A 1 127 ? -12.591 -15.063 -3.169 1.00 92.50 127 ALA A CA 1
ATOM 843 C C . ALA A 1 127 ? -12.638 -15.903 -1.882 1.00 92.50 127 ALA A C 1
ATOM 845 O O . ALA A 1 127 ? -11.635 -16.479 -1.477 1.00 92.50 127 ALA A O 1
ATOM 846 N N . ALA A 1 128 ? -13.807 -15.987 -1.248 1.00 92.50 128 ALA A N 1
ATOM 847 C CA . ALA A 1 128 ? -13.991 -16.643 0.053 1.00 92.50 128 ALA A CA 1
ATOM 848 C C . ALA A 1 128 ? -13.104 -16.088 1.189 1.00 92.50 128 ALA A C 1
ATOM 850 O O . ALA A 1 128 ? -12.910 -16.756 2.199 1.00 92.50 128 ALA A O 1
ATOM 851 N N . VAL A 1 129 ? -12.567 -14.875 1.035 1.00 95.19 129 VAL A N 1
ATOM 852 C CA . VAL A 1 129 ? -11.993 -14.135 2.159 1.00 95.19 129 VAL A CA 1
ATOM 853 C C . VAL A 1 129 ? -13.105 -13.759 3.134 1.00 95.19 129 VAL A C 1
ATOM 855 O O . VAL A 1 129 ? -14.181 -13.342 2.708 1.00 95.19 129 VAL A O 1
ATOM 858 N N . SER A 1 130 ? -12.835 -13.864 4.433 1.00 93.12 130 SER A N 1
ATOM 859 C CA . SER A 1 130 ? -13.762 -13.472 5.496 1.00 93.12 130 SER A CA 1
ATOM 860 C C . SER A 1 130 ? -13.067 -12.596 6.540 1.00 93.12 130 SER A C 1
ATOM 862 O O . SER A 1 130 ? -11.941 -12.866 6.938 1.00 93.12 130 SER A O 1
ATOM 864 N N . GLY A 1 131 ? -13.736 -11.564 7.040 1.00 92.62 131 GLY A N 1
ATOM 865 C CA . GLY A 1 131 ? -13.140 -10.595 7.963 1.00 92.62 131 GLY A CA 1
ATOM 866 C C . GLY A 1 131 ? -12.612 -9.348 7.252 1.00 92.62 131 GLY A C 1
ATOM 867 O O . GLY A 1 131 ? -13.007 -9.043 6.128 1.00 92.62 131 GLY A O 1
ATOM 868 N N . ASN A 1 132 ? -11.765 -8.588 7.937 1.00 92.00 132 ASN A N 1
ATOM 869 C CA . ASN A 1 132 ? -11.356 -7.256 7.511 1.00 92.00 132 ASN A CA 1
ATOM 870 C C . ASN A 1 132 ? -10.125 -7.305 6.614 1.00 92.00 132 ASN A C 1
ATOM 872 O O . ASN A 1 132 ? -9.102 -7.845 7.027 1.00 92.00 132 ASN A O 1
ATOM 876 N N . VAL A 1 133 ? -10.181 -6.711 5.421 1.00 93.62 133 VAL A N 1
ATOM 877 C CA . VAL A 1 133 ? -9.087 -6.808 4.443 1.00 93.62 133 VAL A CA 1
ATOM 878 C C . VAL A 1 133 ? -8.675 -5.443 3.908 1.00 93.62 133 VAL A C 1
ATOM 880 O O . VAL A 1 133 ? -9.478 -4.740 3.303 1.00 93.62 133 VAL A O 1
ATOM 883 N N . GLY A 1 134 ? -7.397 -5.105 4.079 1.00 94.00 134 GLY A N 1
ATOM 884 C CA . GLY A 1 134 ? -6.728 -3.979 3.431 1.00 94.00 134 GLY A CA 1
ATOM 885 C C . GLY A 1 134 ? -5.739 -4.472 2.377 1.00 94.00 134 GLY A C 1
ATOM 886 O O . GLY A 1 134 ? -4.892 -5.318 2.663 1.00 94.00 134 GLY A O 1
ATOM 887 N N . VAL A 1 135 ? -5.827 -3.949 1.153 1.00 94.00 135 VAL A N 1
ATOM 888 C CA . VAL A 1 135 ? -4.883 -4.256 0.068 1.00 94.00 135 VAL A CA 1
ATOM 889 C C . VAL A 1 135 ? -4.380 -2.958 -0.544 1.00 94.00 135 VAL A C 1
ATOM 891 O O . VAL A 1 135 ? -5.161 -2.182 -1.084 1.00 94.00 135 VAL A O 1
ATOM 894 N N . ASN A 1 136 ? -3.068 -2.757 -0.519 1.00 94.44 136 ASN A N 1
ATOM 895 C CA . ASN A 1 136 ? -2.380 -1.741 -1.301 1.00 94.44 136 ASN A CA 1
ATOM 896 C C . ASN A 1 136 ? -1.615 -2.442 -2.419 1.00 94.44 136 ASN A C 1
ATOM 898 O O . ASN A 1 136 ? -0.766 -3.294 -2.158 1.00 94.44 136 ASN A O 1
ATOM 902 N N . ILE A 1 137 ? -1.910 -2.093 -3.668 1.00 95.69 137 ILE A N 1
ATOM 903 C CA . ILE A 1 137 ? -1.159 -2.561 -4.830 1.00 95.69 137 ILE A CA 1
ATOM 904 C C . ILE A 1 137 ? -0.754 -1.365 -5.691 1.00 95.69 137 ILE A C 1
ATOM 906 O O . ILE A 1 137 ? -1.601 -0.561 -6.073 1.00 95.69 137 ILE A O 1
ATOM 910 N N . ALA A 1 138 ? 0.540 -1.226 -5.969 1.00 95.12 138 ALA A N 1
ATOM 911 C CA . ALA A 1 138 ? 1.090 -0.063 -6.656 1.00 95.12 138 ALA A CA 1
ATOM 912 C C . ALA A 1 138 ? 2.213 -0.433 -7.620 1.00 95.12 138 ALA A C 1
ATOM 914 O O . ALA A 1 138 ? 2.907 -1.432 -7.455 1.00 95.12 138 ALA A O 1
ATOM 915 N N . SER A 1 139 ? 2.431 0.395 -8.633 1.00 96.69 139 SER A N 1
ATOM 916 C CA . SER A 1 139 ? 3.586 0.256 -9.507 1.00 96.69 139 SER A CA 1
ATOM 917 C C . SER A 1 139 ? 4.026 1.596 -10.061 1.00 96.69 139 SER A C 1
ATOM 919 O O . SER A 1 139 ? 3.203 2.477 -10.286 1.00 96.69 139 SER A O 1
ATOM 921 N N . GLY A 1 140 ? 5.319 1.746 -10.311 1.00 94.50 140 GLY A N 1
ATOM 922 C CA . GLY A 1 140 ? 5.914 2.994 -10.763 1.00 94.50 140 GLY A CA 1
ATOM 923 C C . GLY A 1 140 ? 6.547 3.755 -9.617 1.00 94.50 140 GLY A C 1
ATOM 924 O O . GLY A 1 140 ? 7.221 3.142 -8.794 1.00 94.50 140 GLY A O 1
ATOM 925 N N . VAL A 1 141 ? 6.416 5.079 -9.619 1.00 95.06 141 VAL A N 1
ATOM 926 C CA . VAL A 1 141 ? 7.192 5.949 -8.731 1.00 95.06 141 VAL A CA 1
ATOM 927 C C . VAL A 1 141 ? 6.297 6.786 -7.837 1.00 95.06 141 VAL A C 1
ATOM 929 O O . VAL A 1 141 ? 5.333 7.358 -8.330 1.00 95.06 141 VAL A O 1
ATOM 932 N N . GLY A 1 142 ? 6.643 6.912 -6.556 1.00 94.44 142 GLY A N 1
ATOM 933 C CA . GLY A 1 142 ? 6.000 7.883 -5.666 1.00 94.44 142 GLY A CA 1
ATOM 934 C C . GLY A 1 142 ? 4.687 7.396 -5.052 1.00 94.44 142 GLY A C 1
ATOM 935 O O . GLY A 1 142 ? 3.851 8.216 -4.686 1.00 94.44 142 GLY A O 1
ATOM 936 N N . ASN A 1 143 ? 4.445 6.084 -4.965 1.00 94.06 143 ASN A N 1
ATOM 937 C CA . ASN A 1 143 ? 3.162 5.588 -4.468 1.00 94.06 143 ASN A CA 1
ATOM 938 C C . ASN A 1 143 ? 3.141 5.550 -2.937 1.00 94.06 143 ASN A C 1
ATOM 940 O O . ASN A 1 143 ? 3.555 4.554 -2.349 1.00 94.06 143 ASN A O 1
ATOM 944 N N . ALA A 1 144 ? 2.636 6.608 -2.303 1.00 95.44 144 ALA A N 1
ATOM 945 C CA . ALA A 1 144 ? 2.265 6.609 -0.890 1.00 95.44 144 ALA A CA 1
ATOM 946 C C . ALA A 1 144 ? 0.816 6.105 -0.731 1.00 95.44 144 ALA A C 1
ATOM 948 O O . ALA A 1 144 ? -0.123 6.753 -1.185 1.00 95.44 144 ALA A O 1
ATOM 949 N N . GLN A 1 145 ? 0.604 4.947 -0.105 1.00 93.69 145 GLN A N 1
ATOM 950 C CA . GLN A 1 145 ? -0.716 4.357 0.148 1.00 93.69 145 GLN A CA 1
ATOM 951 C C . GLN A 1 145 ? -0.859 3.947 1.612 1.00 93.69 145 GLN A C 1
ATOM 953 O O . GLN A 1 145 ? 0.080 3.442 2.231 1.00 93.69 145 GLN A O 1
ATOM 958 N N . PHE A 1 146 ? -2.054 4.134 2.157 1.00 95.56 146 PHE A N 1
ATOM 959 C CA . PHE A 1 146 ? -2.378 3.810 3.534 1.00 95.56 146 PHE A CA 1
ATOM 960 C C . PHE A 1 146 ? -3.808 3.273 3.627 1.00 95.56 146 PHE A C 1
ATOM 962 O O . PHE A 1 146 ? -4.737 3.949 3.198 1.00 95.56 146 PHE A O 1
ATOM 969 N N . ASN A 1 147 ? -3.977 2.104 4.245 1.00 93.62 147 ASN A N 1
ATOM 970 C CA . ASN A 1 147 ? -5.266 1.626 4.732 1.00 93.62 147 ASN A CA 1
ATOM 971 C C . ASN A 1 147 ? -5.223 1.620 6.257 1.00 93.62 147 ASN A C 1
ATOM 973 O O . ASN A 1 147 ? -4.405 0.915 6.853 1.00 93.62 147 ASN A O 1
ATOM 977 N N . GLY A 1 148 ? -6.110 2.388 6.875 1.00 94.19 148 GLY A N 1
ATOM 978 C CA . GLY A 1 148 ? -6.345 2.367 8.310 1.00 94.19 148 GLY A CA 1
ATOM 979 C C . GLY A 1 148 ? -7.712 1.772 8.598 1.00 94.19 148 GLY A C 1
ATOM 980 O O . GLY A 1 148 ? -8.689 2.169 7.967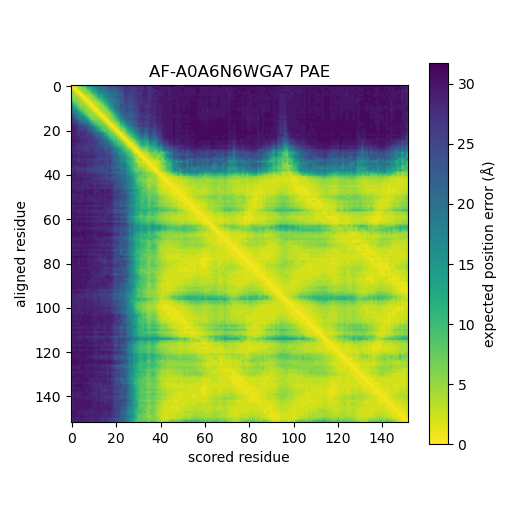 1.00 94.19 148 GLY A O 1
ATOM 981 N N . LEU A 1 149 ? -7.788 0.854 9.555 1.00 93.62 149 LEU A N 1
ATOM 982 C CA . LEU A 1 149 ? -9.051 0.311 10.035 1.00 93.62 149 LEU A CA 1
ATOM 983 C C . LEU A 1 149 ? -9.107 0.358 11.556 1.00 93.62 149 LEU A C 1
ATOM 985 O O . LEU A 1 149 ? -8.165 -0.041 12.240 1.00 93.62 149 LEU A O 1
ATOM 989 N N . ILE A 1 150 ? -10.249 0.799 12.062 1.00 91.31 150 ILE A N 1
ATOM 990 C CA . ILE A 1 150 ? -10.620 0.667 13.463 1.00 91.31 150 ILE A CA 1
ATOM 991 C C . ILE A 1 150 ? -11.701 -0.405 13.547 1.00 91.31 150 ILE A C 1
ATOM 993 O O . ILE A 1 150 ? -12.656 -0.389 12.771 1.00 91.31 150 ILE A O 1
ATOM 997 N N . ILE A 1 151 ? -11.534 -1.328 14.484 1.00 89.94 151 ILE A N 1
ATOM 998 C CA . ILE A 1 151 ? -12.522 -2.338 14.844 1.00 89.94 151 ILE A CA 1
ATOM 999 C C . ILE A 1 151 ? -12.929 -2.054 16.290 1.00 89.94 151 ILE A C 1
ATOM 1001 O O . ILE A 1 151 ? -12.050 -1.872 17.135 1.00 89.94 151 ILE A O 1
ATOM 1005 N N . HIS A 1 152 ? -14.237 -1.990 16.539 1.00 84.88 152 HIS A N 1
ATOM 1006 C CA . HIS A 1 152 ? -14.832 -1.899 17.874 1.00 84.88 152 HIS A CA 1
ATOM 1007 C C . HIS A 1 152 ? -15.314 -3.275 18.337 1.00 84.88 152 HIS A C 1
ATOM 1009 O O . HIS A 1 152 ? -15.856 -4.008 17.475 1.00 84.88 152 HIS A O 1
#

pLDDT: mean 81.13, std 20.24, range [30.02, 96.69]